Protein AF-A0A368GHC3-F1 (afdb_monomer)

Structure (mmCIF, N/CA/C/O backbone):
data_AF-A0A368GHC3-F1
#
_entry.id   AF-A0A368GHC3-F1
#
loop_
_atom_site.group_PDB
_atom_site.id
_atom_site.type_symbol
_atom_site.label_atom_id
_atom_site.label_alt_id
_atom_site.label_comp_id
_atom_site.label_asym_id
_atom_site.label_entity_id
_atom_site.label_seq_id
_atom_site.pdbx_PDB_ins_code
_atom_site.Cartn_x
_atom_site.Cartn_y
_atom_site.Cartn_z
_atom_site.occupancy
_atom_site.B_iso_or_equiv
_atom_site.auth_seq_id
_atom_site.auth_comp_id
_atom_site.auth_asym_id
_atom_site.auth_atom_id
_atom_site.pdbx_PDB_model_num
ATOM 1 N N . MET A 1 1 ? -35.302 15.186 63.034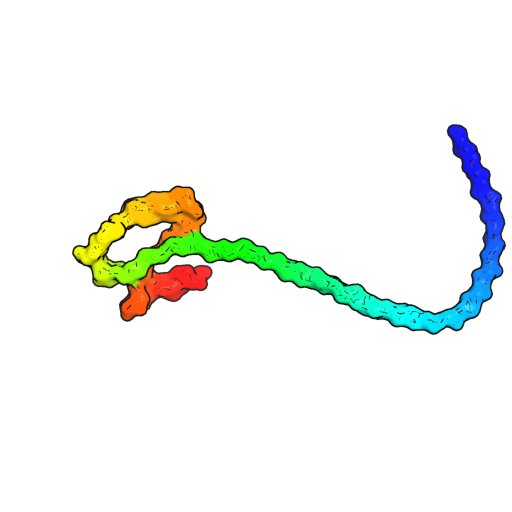 1.00 43.16 1 MET A N 1
ATOM 2 C CA . MET A 1 1 ? -36.640 14.923 63.604 1.00 43.16 1 MET A CA 1
ATOM 3 C C . MET A 1 1 ? -37.637 14.916 62.462 1.00 43.16 1 MET A C 1
ATOM 5 O O . MET A 1 1 ? -37.777 15.925 61.787 1.00 43.16 1 MET A O 1
ATOM 9 N N . ASN A 1 2 ? -38.215 13.745 62.191 1.00 40.88 2 ASN A N 1
ATOM 10 C CA . ASN A 1 2 ? -39.213 13.524 61.146 1.00 40.88 2 ASN A CA 1
ATOM 11 C C . ASN A 1 2 ? -40.515 14.232 61.517 1.00 40.88 2 ASN A C 1
ATOM 13 O O . ASN A 1 2 ? -41.059 13.968 62.587 1.00 40.88 2 ASN A O 1
ATOM 17 N N . VAL A 1 3 ? -41.032 15.072 60.623 1.00 45.38 3 VAL A N 1
ATOM 18 C CA . VAL A 1 3 ? -42.414 15.551 60.699 1.00 45.38 3 VAL A CA 1
ATOM 19 C C . VAL A 1 3 ? -43.162 14.912 59.541 1.00 45.38 3 VAL A C 1
ATOM 21 O O . VAL A 1 3 ? -42.967 15.249 58.377 1.00 45.38 3 VAL A O 1
ATOM 24 N N . GLN A 1 4 ? -43.960 13.912 59.886 1.00 45.31 4 GLN A N 1
ATOM 25 C CA . GLN A 1 4 ? -44.806 13.165 58.974 1.00 45.31 4 GLN A CA 1
ATOM 26 C C . GLN A 1 4 ? -46.127 13.928 58.851 1.00 45.31 4 GLN A C 1
ATOM 28 O O . GLN A 1 4 ? -46.898 13.990 59.805 1.00 45.31 4 GLN A O 1
ATOM 33 N N . VAL A 1 5 ? -46.371 14.551 57.698 1.00 53.00 5 VAL A N 1
ATOM 34 C CA . VAL A 1 5 ? -47.660 15.185 57.396 1.00 53.00 5 VAL A CA 1
ATOM 35 C C . VAL A 1 5 ? -48.466 14.204 56.554 1.00 53.00 5 VAL A C 1
ATOM 37 O O . VAL A 1 5 ? -48.172 13.984 55.383 1.00 53.00 5 VAL A O 1
ATOM 40 N N . VAL A 1 6 ? -49.458 13.577 57.180 1.00 53.59 6 VAL A N 1
ATOM 41 C CA . VAL A 1 6 ? -50.451 12.720 56.524 1.00 53.59 6 VAL A CA 1
ATOM 42 C C . VAL A 1 6 ? -51.647 13.596 56.149 1.00 53.59 6 VAL A C 1
ATOM 44 O O . VAL A 1 6 ? -52.203 14.265 57.017 1.00 53.59 6 VAL A O 1
ATOM 47 N N . GLN A 1 7 ? -52.051 13.595 54.875 1.00 51.31 7 GLN A N 1
ATOM 48 C CA . GLN A 1 7 ? -53.319 14.179 54.415 1.00 51.31 7 GLN A CA 1
ATOM 49 C C . GLN A 1 7 ? -54.167 13.141 53.640 1.00 51.31 7 GLN A C 1
ATOM 51 O O . GLN A 1 7 ? -53.596 12.248 53.012 1.00 51.31 7 GLN A O 1
ATOM 56 N N . PRO A 1 8 ? -55.514 13.220 53.739 1.00 49.41 8 PRO A N 1
ATOM 57 C CA . PRO A 1 8 ? -56.473 12.151 53.406 1.00 49.41 8 PRO A CA 1
ATOM 58 C C . PRO A 1 8 ? -56.789 12.003 51.899 1.00 49.41 8 PRO A C 1
ATOM 60 O O . PRO A 1 8 ? -56.485 12.903 51.115 1.00 49.41 8 PRO A O 1
ATOM 63 N N . PRO A 1 9 ? -57.423 10.888 51.465 1.00 48.59 9 PRO A N 1
ATOM 64 C CA . PRO A 1 9 ? -57.605 10.583 50.052 1.00 48.59 9 PRO A CA 1
ATOM 65 C C . PRO A 1 9 ? -58.791 11.368 49.488 1.00 48.59 9 PRO A C 1
ATOM 67 O O . PRO A 1 9 ? -59.941 11.125 49.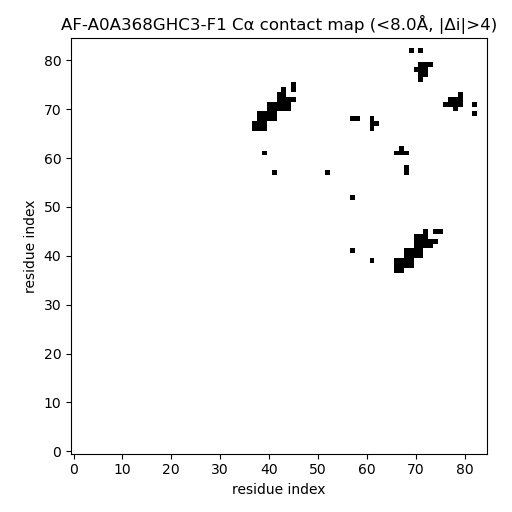846 1.00 48.59 9 PRO A O 1
ATOM 70 N N . LEU A 1 10 ? -58.531 12.293 48.568 1.00 48.44 10 LEU A N 1
ATOM 71 C CA . LEU A 1 10 ? -59.585 12.912 47.769 1.00 48.44 10 LEU A CA 1
ATOM 72 C C . LEU A 1 10 ? -59.639 12.213 46.412 1.00 48.44 10 LEU A C 1
ATOM 74 O O . LEU A 1 10 ? -58.908 12.541 45.481 1.00 48.44 10 LEU A O 1
ATOM 78 N N . HIS A 1 11 ? -60.513 11.211 46.329 1.00 56.34 11 HIS A N 1
ATOM 79 C CA . HIS A 1 11 ? -60.905 10.573 45.081 1.00 56.34 11 HIS A CA 1
ATOM 80 C C . HIS A 1 11 ? -61.697 11.577 44.232 1.00 56.34 11 HIS A C 1
ATOM 82 O O . HIS A 1 11 ? -62.916 11.693 44.346 1.00 56.34 11 HIS A O 1
ATOM 88 N N . PHE A 1 12 ? -60.991 12.316 43.383 1.00 45.03 12 PHE A N 1
ATOM 89 C CA . PHE A 1 12 ? -61.574 13.036 42.259 1.00 45.03 12 PHE A CA 1
ATOM 90 C C . PHE A 1 12 ? -61.298 12.227 40.995 1.00 45.03 12 PHE A C 1
ATOM 92 O O . PHE A 1 12 ? -60.148 12.072 40.597 1.00 45.03 12 PHE A O 1
ATOM 99 N N . SER A 1 13 ? -62.350 11.718 40.357 1.00 51.25 13 SER A N 1
ATOM 100 C CA . SER A 1 13 ? -62.284 11.243 38.975 1.00 51.25 13 SER A CA 1
ATOM 101 C C . SER A 1 13 ? -62.699 12.386 38.046 1.00 51.25 13 SER A C 1
ATOM 103 O O . SER A 1 13 ? -63.883 12.735 38.028 1.00 51.25 13 SER A O 1
ATOM 105 N N . PRO A 1 14 ? -61.797 12.966 37.236 1.00 43.72 14 PRO A N 1
ATOM 106 C CA . PRO A 1 14 ? -62.195 13.784 36.109 1.00 43.72 14 PRO A CA 1
ATOM 107 C C . PRO A 1 14 ? -62.128 12.959 34.817 1.00 43.72 14 PRO A C 1
ATOM 109 O O . PRO A 1 14 ? -61.082 12.452 34.430 1.00 43.72 14 PRO A O 1
ATOM 112 N N . ARG A 1 15 ? -63.310 12.830 34.207 1.00 43.72 15 ARG A N 1
ATOM 113 C CA . ARG A 1 15 ? -63.651 12.572 32.796 1.00 43.72 15 ARG A CA 1
ATOM 114 C C . ARG A 1 15 ? -62.514 12.179 31.841 1.00 43.72 15 ARG A C 1
ATOM 116 O O . ARG A 1 15 ? -61.547 12.905 31.657 1.00 43.72 15 ARG A O 1
ATOM 123 N N . SER A 1 16 ? -62.774 11.097 31.108 1.00 48.53 16 SER A N 1
ATOM 124 C CA . SER A 1 16 ? -62.102 10.672 29.878 1.00 48.53 16 SER A CA 1
ATOM 125 C C . SER A 1 16 ? -61.818 11.843 28.926 1.00 48.53 16 SER A C 1
ATOM 127 O O . SER A 1 16 ? -62.704 12.286 28.192 1.00 48.53 16 SER A O 1
ATOM 129 N N . GLY A 1 17 ? -60.579 12.334 28.952 1.00 46.50 17 GLY A N 1
ATOM 130 C CA . GLY A 1 17 ? -59.979 13.112 27.871 1.00 46.50 17 GLY A CA 1
ATOM 131 C C . GLY A 1 17 ? -59.486 12.184 26.753 1.00 46.50 17 GLY A C 1
ATOM 132 O O . GLY A 1 17 ? -59.294 10.990 26.999 1.00 46.50 17 GLY A O 1
ATOM 133 N N . PRO A 1 18 ? -59.313 12.693 25.522 1.00 45.03 18 PRO A N 1
ATOM 134 C CA . PRO A 1 18 ? -58.922 11.877 24.382 1.00 45.03 18 PRO A CA 1
ATOM 135 C C . PRO A 1 18 ? -57.569 11.228 24.667 1.00 45.03 18 PRO A C 1
ATOM 137 O O . PRO A 1 18 ? -56.627 11.898 25.088 1.00 45.03 18 PRO A O 1
ATOM 140 N N . THR A 1 19 ? -57.498 9.916 24.452 1.00 45.22 19 THR A N 1
ATOM 141 C CA . THR A 1 19 ? -56.268 9.123 24.4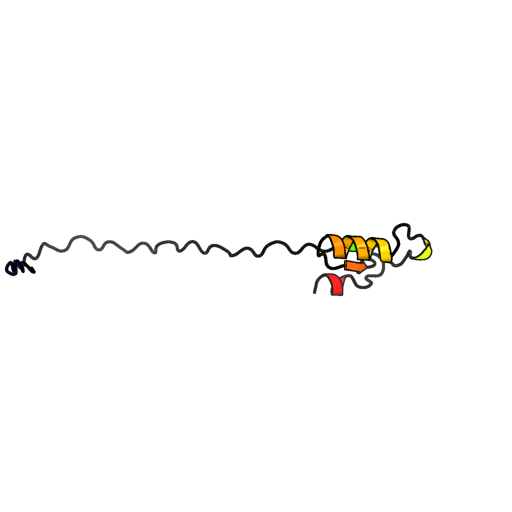42 1.00 45.22 19 THR A CA 1
ATOM 142 C C . THR A 1 19 ? -55.179 9.894 23.708 1.00 45.22 19 THR A C 1
ATOM 144 O O . THR A 1 19 ? -55.228 10.018 22.483 1.00 45.22 19 THR A O 1
ATOM 147 N N . HIS A 1 20 ? -54.207 10.422 24.457 1.00 44.34 20 HIS A N 1
ATOM 148 C CA . HIS A 1 20 ? -52.942 10.864 23.896 1.00 44.34 20 HIS A CA 1
ATOM 149 C C . HIS A 1 20 ? -52.305 9.600 23.330 1.00 44.34 20 HIS A C 1
ATOM 151 O O . HIS A 1 20 ? -51.747 8.776 24.056 1.00 44.34 20 HIS A O 1
ATOM 157 N N . VAL A 1 21 ? -52.504 9.397 22.031 1.00 49.78 21 VAL A N 1
ATOM 158 C CA . VAL A 1 21 ? -51.744 8.434 21.257 1.00 49.78 21 VAL A CA 1
ATOM 159 C C . VAL A 1 21 ? -50.281 8.726 21.564 1.00 49.78 21 VAL A C 1
ATOM 161 O O . VAL A 1 21 ? -49.789 9.827 21.318 1.00 49.78 21 VAL A O 1
ATOM 164 N N . HIS A 1 22 ? -49.613 7.775 22.212 1.00 44.22 22 HIS A N 1
ATOM 165 C CA . HIS A 1 22 ? -48.167 7.783 22.305 1.00 44.22 22 HIS A CA 1
ATOM 166 C C . HIS A 1 22 ? -47.665 7.781 20.860 1.00 44.22 22 HIS A C 1
ATOM 168 O O . H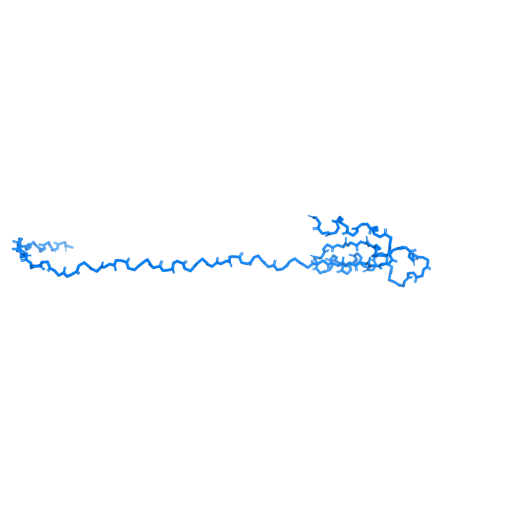IS A 1 22 ? -47.640 6.736 20.210 1.00 44.22 22 HIS A O 1
ATOM 174 N N . SER A 1 23 ? -47.313 8.958 20.335 1.00 51.66 23 SER A N 1
ATOM 175 C CA . SER A 1 23 ? -46.382 9.021 19.218 1.00 51.66 23 SER A CA 1
ATOM 176 C C . SER A 1 23 ? -45.171 8.209 19.657 1.00 51.66 23 SER A C 1
ATOM 178 O O . SER A 1 23 ? -44.650 8.480 20.745 1.00 51.66 23 SER A O 1
ATOM 180 N N . PRO A 1 24 ? -44.740 7.198 18.887 1.00 56.16 24 PRO A N 1
ATOM 181 C CA . PRO A 1 24 ? -43.491 6.538 19.189 1.00 56.16 24 PRO A CA 1
ATOM 182 C C . PRO A 1 24 ? -42.426 7.627 19.143 1.00 56.16 24 PRO A C 1
ATOM 184 O O . PRO A 1 24 ? -42.221 8.267 18.110 1.00 56.16 24 PRO A O 1
ATOM 187 N N . GLU A 1 25 ? -41.822 7.895 20.299 1.00 53.53 25 GLU A N 1
ATOM 188 C CA . GLU A 1 25 ? -40.589 8.653 20.391 1.00 53.53 25 GLU A CA 1
ATOM 189 C C . GLU A 1 25 ? -39.656 8.005 19.373 1.00 53.53 25 GLU A C 1
ATOM 191 O O . GLU A 1 25 ? -39.322 6.825 19.494 1.00 53.53 25 GLU A O 1
ATOM 196 N N . ALA A 1 26 ? -39.371 8.719 18.283 1.00 57.59 26 ALA A N 1
ATOM 197 C CA . ALA A 1 26 ? -38.460 8.237 17.270 1.00 57.59 26 ALA A CA 1
ATOM 198 C C . ALA A 1 26 ? -37.114 8.104 17.973 1.00 57.59 26 ALA A C 1
ATOM 200 O O . ALA A 1 26 ? -36.393 9.085 18.140 1.00 57.59 26 ALA A O 1
ATOM 201 N N . SER A 1 27 ? -36.815 6.897 18.451 1.00 57.53 27 SER A N 1
ATOM 202 C CA . SER A 1 27 ? -35.517 6.560 18.992 1.00 57.53 27 SER A CA 1
ATOM 203 C C . SER A 1 27 ? -34.550 6.795 17.848 1.00 57.53 27 SER A C 1
ATOM 205 O O . SER A 1 27 ? -34.487 6.003 16.903 1.00 57.53 27 SER A O 1
ATOM 207 N N . PHE A 1 28 ? -33.864 7.935 17.878 1.00 58.34 28 PHE A N 1
ATOM 208 C CA . PHE A 1 28 ? -32.791 8.209 16.950 1.00 58.34 28 PHE A CA 1
ATOM 209 C C . PHE A 1 28 ? -31.757 7.127 17.203 1.00 58.34 28 PHE A C 1
ATOM 211 O O . PHE A 1 28 ? -31.006 7.170 18.178 1.00 58.34 28 PHE A O 1
ATOM 218 N N . VAL A 1 29 ? -31.759 6.115 16.336 1.00 60.75 29 VAL A N 1
ATOM 219 C CA . VAL A 1 29 ? -30.680 5.147 16.269 1.00 60.75 29 VAL A CA 1
ATOM 220 C C . VAL A 1 29 ? -29.473 5.968 15.854 1.00 60.75 29 VAL A C 1
ATOM 222 O O . VAL A 1 29 ? -29.283 6.287 14.680 1.00 60.75 29 VAL A O 1
ATOM 225 N N . THR A 1 30 ? -28.681 6.385 16.836 1.00 64.50 30 THR A N 1
ATOM 226 C CA . THR A 1 30 ? -27.347 6.893 16.572 1.00 64.50 30 THR A CA 1
ATOM 227 C C . THR A 1 30 ? -26.601 5.721 15.966 1.00 64.50 30 THR A C 1
ATOM 229 O O . THR A 1 30 ? -26.201 4.783 16.653 1.00 64.50 30 THR A O 1
ATOM 232 N N . VAL A 1 31 ? -26.494 5.716 14.635 1.00 73.38 31 VAL A N 1
ATOM 233 C CA . VAL A 1 31 ? -25.616 4.786 13.937 1.00 73.38 31 VAL A CA 1
ATOM 234 C C . VAL A 1 31 ? -24.238 5.061 14.514 1.00 73.38 31 VAL A C 1
ATOM 236 O O . VAL A 1 31 ? -23.642 6.096 14.218 1.00 73.38 31 VAL A O 1
ATOM 239 N N . GLN A 1 32 ? -23.771 4.169 15.386 1.00 71.19 32 GLN A N 1
ATOM 240 C CA . GLN A 1 32 ? -22.419 4.176 15.925 1.00 71.19 32 GLN A CA 1
ATOM 241 C C . GLN A 1 32 ? -21.484 3.958 14.734 1.00 71.19 32 GLN A C 1
ATOM 243 O O . GLN A 1 32 ? -21.145 2.828 14.372 1.00 71.19 32 GLN A O 1
ATOM 248 N N . ARG A 1 33 ? -21.151 5.045 14.032 1.00 79.00 33 ARG A N 1
ATOM 249 C CA . ARG A 1 33 ? -20.220 5.009 12.915 1.00 79.00 33 ARG A CA 1
ATOM 250 C C . ARG A 1 33 ? -18.860 4.739 13.524 1.00 79.00 33 ARG A C 1
ATOM 252 O O . ARG A 1 33 ? -18.280 5.606 14.172 1.00 79.00 33 ARG A O 1
ATOM 259 N N . ARG A 1 34 ? -18.381 3.508 13.344 1.00 85.00 34 ARG A N 1
ATOM 260 C CA . ARG A 1 34 ? -16.990 3.175 13.639 1.00 85.00 34 ARG A CA 1
ATOM 261 C C . ARG A 1 34 ? -16.095 4.186 12.909 1.00 85.00 34 ARG A C 1
ATOM 263 O O . ARG A 1 34 ? -16.430 4.557 11.778 1.00 85.00 34 ARG A O 1
ATOM 270 N N . PRO A 1 35 ? -14.997 4.643 13.533 1.00 88.75 35 PRO A N 1
ATOM 271 C CA . PRO A 1 35 ? -14.038 5.489 12.841 1.00 88.75 35 PRO A CA 1
ATOM 272 C C . PRO A 1 35 ? -13.556 4.785 11.562 1.00 88.75 35 PRO A C 1
ATOM 274 O O . PRO A 1 35 ? -13.520 3.548 11.520 1.00 88.75 35 PRO A O 1
ATOM 277 N N . PRO A 1 36 ? -13.230 5.545 10.503 1.00 91.81 36 PRO A N 1
ATOM 278 C CA . PRO A 1 36 ? -12.786 4.959 9.250 1.00 91.81 36 PRO A CA 1
ATOM 279 C C . PR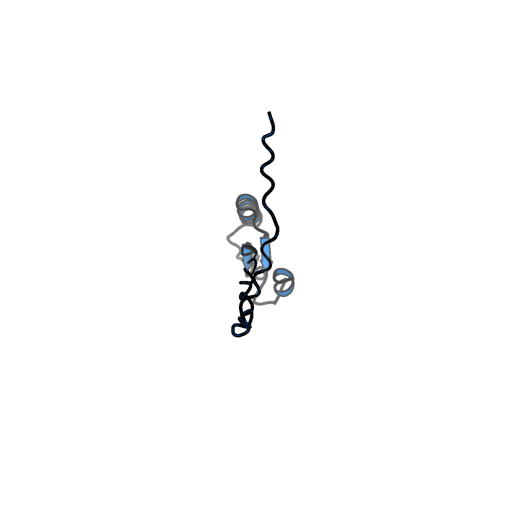O A 1 36 ? -11.507 4.156 9.476 1.00 91.81 36 PRO A C 1
ATOM 281 O O . PRO A 1 36 ? -10.608 4.580 10.201 1.00 91.81 36 PRO A O 1
ATOM 284 N N . GLN A 1 37 ? -11.417 2.999 8.828 1.00 92.81 37 GLN A N 1
ATOM 285 C CA . GLN A 1 37 ? -10.158 2.273 8.753 1.00 92.81 37 GLN A CA 1
ATOM 286 C C . GLN A 1 37 ? -9.278 2.936 7.697 1.00 92.81 37 GLN A C 1
ATOM 288 O O . GLN A 1 37 ? -9.700 3.105 6.553 1.00 92.81 37 GLN A O 1
ATOM 293 N N . ILE A 1 38 ? -8.066 3.315 8.092 1.00 96.31 38 ILE A N 1
ATOM 294 C CA . ILE A 1 38 ? -7.059 3.890 7.202 1.00 96.31 38 ILE A CA 1
ATOM 295 C C . ILE A 1 38 ? -5.946 2.857 7.047 1.00 96.31 38 ILE A C 1
ATOM 297 O O . ILE A 1 38 ? -5.469 2.288 8.028 1.00 96.31 38 ILE A O 1
ATOM 301 N N . VAL A 1 39 ? -5.554 2.591 5.804 1.00 97.50 39 VAL A N 1
ATOM 302 C CA . VAL A 1 39 ? -4.500 1.633 5.460 1.00 97.50 39 VAL A CA 1
ATOM 303 C C . VAL A 1 39 ? -3.569 2.250 4.427 1.00 97.50 39 VAL A C 1
ATOM 305 O O . VAL A 1 39 ? -3.977 3.104 3.637 1.00 97.50 39 VAL A O 1
ATOM 308 N N . LEU A 1 40 ? -2.315 1.814 4.429 1.00 98.50 40 LEU A N 1
ATOM 309 C CA . LEU A 1 40 ? -1.317 2.217 3.453 1.00 98.50 40 LEU A CA 1
ATOM 310 C C . LEU A 1 40 ? -1.160 1.114 2.406 1.00 98.50 40 LEU A C 1
ATOM 312 O O . LEU A 1 40 ? -0.966 -0.050 2.750 1.00 98.50 40 LEU A O 1
ATOM 316 N N . VAL A 1 41 ? -1.231 1.479 1.126 1.00 98.44 41 VAL A N 1
ATOM 317 C CA . VAL A 1 41 ? -1.174 0.517 0.021 1.00 98.44 41 VAL A CA 1
ATOM 318 C C . VAL A 1 41 ? -0.075 0.906 -0.963 1.00 98.44 41 VAL A C 1
ATOM 320 O O . VAL A 1 41 ? -0.167 1.921 -1.652 1.00 98.44 41 VAL A O 1
ATOM 323 N N . GLY A 1 42 ? 0.960 0.076 -1.057 1.00 98.25 42 GLY A N 1
ATOM 324 C CA . GLY A 1 42 ? 1.948 0.114 -2.127 1.00 98.25 42 GLY A CA 1
ATOM 325 C C . GLY A 1 42 ? 1.417 -0.608 -3.363 1.00 98.25 42 GL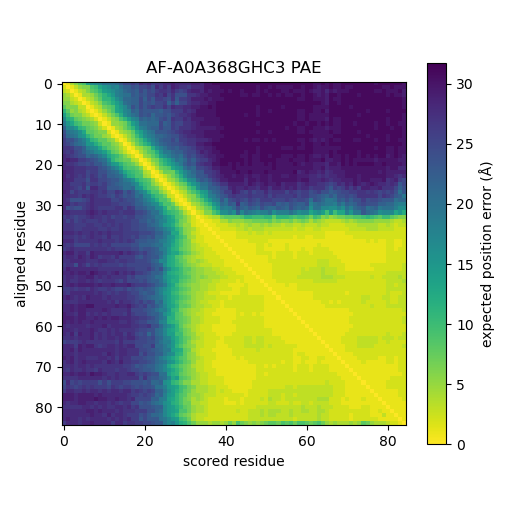Y A C 1
ATOM 326 O O . GLY A 1 42 ? 1.444 -1.833 -3.426 1.00 98.25 42 GLY A O 1
ATOM 327 N N . ASN A 1 43 ? 0.920 0.140 -4.346 1.00 98.62 43 ASN A N 1
ATOM 328 C CA . ASN A 1 43 ? 0.473 -0.422 -5.622 1.00 98.62 43 ASN A CA 1
ATOM 329 C C . ASN A 1 43 ? 1.648 -0.607 -6.606 1.00 98.62 43 ASN A C 1
ATOM 331 O O . ASN A 1 43 ? 2.674 0.063 -6.478 1.00 98.62 43 ASN A O 1
ATOM 335 N N . LYS A 1 44 ? 1.437 -1.430 -7.641 1.00 98.25 44 LYS A 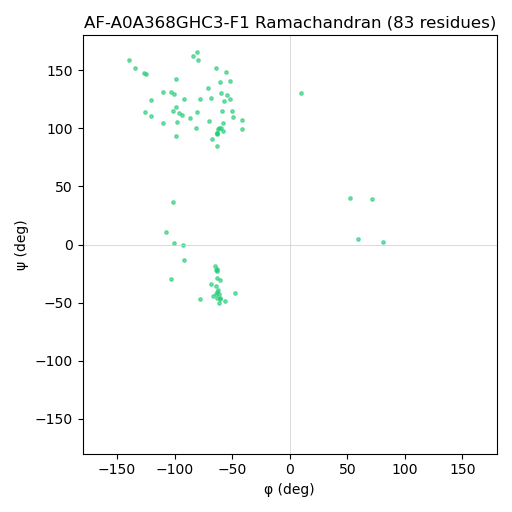N 1
ATOM 336 C CA . LYS A 1 44 ? 2.376 -1.739 -8.738 1.00 98.25 44 LYS A CA 1
ATOM 337 C C . LYS A 1 44 ? 3.565 -2.613 -8.335 1.00 98.25 44 LYS A C 1
ATOM 339 O O . LYS A 1 44 ? 4.687 -2.404 -8.790 1.00 98.25 44 LYS A O 1
ATOM 344 N N . VAL A 1 45 ? 3.333 -3.609 -7.482 1.00 97.94 45 VAL A N 1
ATOM 345 C CA . VAL A 1 45 ? 4.394 -4.546 -7.057 1.00 97.94 45 VAL A CA 1
ATOM 346 C C . VAL A 1 45 ? 4.964 -5.380 -8.208 1.00 97.94 45 VAL A C 1
ATOM 348 O O . VAL A 1 45 ? 6.091 -5.853 -8.122 1.00 97.94 45 VAL A O 1
ATOM 351 N N . ASP A 1 46 ? 4.226 -5.514 -9.311 1.00 98.12 46 ASP A N 1
ATOM 352 C CA . ASP A 1 46 ? 4.689 -6.167 -10.536 1.00 98.12 46 ASP A CA 1
ATOM 353 C C . ASP A 1 46 ? 5.861 -5.428 -11.213 1.00 98.12 46 ASP A C 1
ATOM 355 O O . ASP A 1 46 ? 6.610 -6.029 -11.980 1.00 98.12 46 ASP A O 1
ATOM 359 N N . GLU A 1 47 ? 6.077 -4.151 -10.885 1.00 97.75 47 GLU A N 1
ATOM 360 C CA . GLU A 1 47 ? 7.199 -3.336 -11.361 1.00 97.75 47 GLU A CA 1
ATOM 361 C C . GLU A 1 47 ? 8.317 -3.199 -10.305 1.00 97.75 47 GLU A C 1
ATOM 363 O O . GLU A 1 47 ? 8.964 -2.156 -10.200 1.00 97.75 47 GLU A O 1
ATOM 368 N N . GLU A 1 48 ? 8.590 -4.254 -9.527 1.00 96.81 48 GLU A N 1
ATOM 369 C CA . GLU A 1 48 ? 9.585 -4.260 -8.435 1.00 96.81 48 GLU A CA 1
ATOM 370 C C . GLU A 1 48 ? 10.940 -3.655 -8.833 1.00 96.81 48 GLU A C 1
ATOM 372 O O . GLU A 1 48 ? 11.529 -2.863 -8.100 1.00 96.81 48 GLU A O 1
ATOM 377 N N . ARG A 1 49 ? 11.423 -3.970 -10.040 1.00 97.56 49 ARG A N 1
ATOM 378 C CA . ARG A 1 49 ? 12.715 -3.479 -10.546 1.00 97.56 49 ARG A CA 1
ATOM 379 C C . ARG A 1 49 ? 12.775 -1.958 -10.720 1.00 97.56 49 ARG A C 1
ATOM 381 O O . ARG A 1 49 ? 13.871 -1.406 -10.777 1.00 97.56 49 ARG A O 1
ATOM 388 N N . LEU A 1 50 ? 11.629 -1.290 -10.843 1.00 98.06 50 LEU A N 1
ATOM 389 C CA . LEU A 1 50 ? 11.516 0.163 -11.006 1.00 98.06 50 LEU A CA 1
ATOM 390 C C . LEU A 1 50 ? 11.155 0.876 -9.695 1.00 98.06 50 LEU A C 1
ATOM 392 O O . LEU A 1 50 ? 11.023 2.105 -9.683 1.00 98.06 50 LEU A O 1
ATOM 396 N N . ARG A 1 51 ? 11.015 0.131 -8.590 1.00 98.25 51 ARG A N 1
ATOM 397 C CA . ARG A 1 51 ? 10.613 0.648 -7.282 1.00 98.25 51 ARG A CA 1
ATOM 398 C C . ARG A 1 51 ? 11.515 1.794 -6.827 1.00 98.25 51 ARG A C 1
ATOM 400 O O . ARG A 1 51 ? 12.739 1.687 -6.793 1.00 98.25 51 ARG A O 1
ATOM 407 N N . LYS A 1 52 ? 10.880 2.902 -6.438 1.00 98.38 52 LYS A N 1
ATOM 408 C CA . LYS A 1 52 ? 11.552 4.081 -5.866 1.00 98.38 52 LYS A CA 1
ATOM 409 C C . LYS A 1 52 ? 11.394 4.191 -4.354 1.00 98.38 52 LYS A C 1
ATOM 411 O O . LYS A 1 52 ? 12.282 4.711 -3.692 1.00 98.38 52 LYS A O 1
ATOM 416 N N . VAL A 1 53 ? 10.290 3.683 -3.809 1.00 98.12 53 VAL A N 1
ATOM 417 C CA . VAL A 1 53 ? 10.041 3.649 -2.363 1.00 98.12 53 VAL A CA 1
ATOM 418 C C . VAL A 1 53 ? 10.444 2.278 -1.839 1.00 98.12 53 VAL A C 1
ATOM 420 O O . VAL A 1 53 ? 9.823 1.284 -2.198 1.00 98.12 53 VAL A O 1
ATOM 423 N N . GLN A 1 54 ? 11.491 2.219 -1.016 1.00 97.88 54 GLN A N 1
ATOM 424 C CA . GLN A 1 54 ? 11.958 0.965 -0.417 1.00 97.88 54 GLN A CA 1
ATOM 425 C C . GLN A 1 54 ? 10.906 0.364 0.527 1.00 97.88 54 GLN A C 1
ATOM 427 O O . GLN A 1 54 ? 10.123 1.094 1.141 1.00 97.88 54 GLN A O 1
ATOM 432 N N . VAL A 1 55 ? 10.925 -0.965 0.680 1.00 97.00 55 VAL A N 1
ATOM 433 C CA . VAL A 1 55 ? 10.020 -1.689 1.593 1.00 97.00 55 VAL A CA 1
ATOM 434 C C . VAL A 1 55 ? 10.144 -1.158 3.014 1.00 97.00 55 VAL A C 1
ATOM 436 O O . VAL A 1 55 ? 9.140 -0.810 3.629 1.00 97.00 55 VAL A O 1
ATOM 439 N N . ASP A 1 56 ? 11.373 -1.016 3.504 1.00 98.00 56 ASP A N 1
ATOM 440 C CA . ASP A 1 56 ? 11.625 -0.583 4.876 1.00 98.00 56 ASP A CA 1
ATOM 441 C C . ASP A 1 56 ? 11.091 0.825 5.144 1.00 98.00 56 ASP A C 1
ATOM 443 O O . ASP A 1 56 ? 10.486 1.058 6.187 1.00 98.00 56 ASP A O 1
ATOM 447 N N . ALA A 1 57 ? 11.226 1.744 4.182 1.00 98.50 57 ALA A N 1
ATOM 448 C CA . ALA A 1 57 ? 10.692 3.100 4.298 1.00 98.50 57 ALA A CA 1
ATOM 449 C C . ALA A 1 57 ? 9.156 3.107 4.387 1.00 98.50 57 ALA A C 1
ATOM 451 O O . ALA A 1 57 ? 8.578 3.813 5.213 1.00 98.50 57 ALA A O 1
ATOM 452 N N . HIS A 1 58 ? 8.488 2.289 3.573 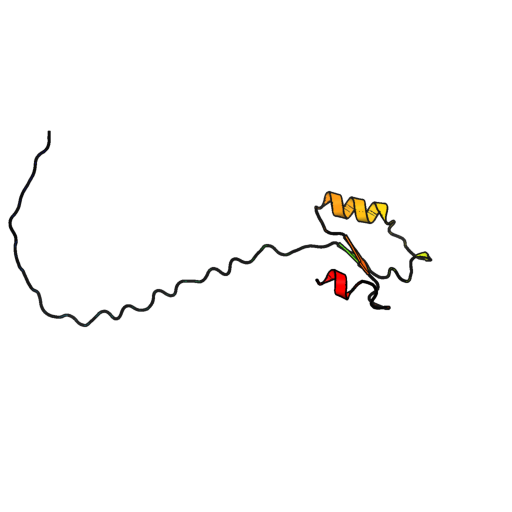1.00 98.62 58 HIS A N 1
ATOM 453 C CA . HIS A 1 58 ? 7.033 2.142 3.605 1.00 98.62 58 HIS A CA 1
ATOM 454 C C . HIS A 1 58 ? 6.552 1.503 4.919 1.00 98.62 58 HIS A C 1
ATOM 456 O O . HIS A 1 58 ? 5.618 2.003 5.543 1.00 98.62 58 HIS A O 1
ATOM 462 N N . CYS A 1 59 ? 7.223 0.445 5.381 1.00 98.06 59 CYS A N 1
ATOM 463 C CA . CYS A 1 59 ? 6.940 -0.208 6.659 1.00 98.06 59 CYS A CA 1
ATOM 464 C C . CYS A 1 59 ? 7.174 0.728 7.851 1.00 98.06 59 CYS A C 1
ATOM 466 O O . CYS A 1 59 ? 6.381 0.730 8.792 1.00 98.06 59 CYS A O 1
ATOM 468 N N . ALA A 1 60 ? 8.244 1.525 7.825 1.00 98.56 60 ALA A N 1
ATOM 469 C CA . ALA A 1 60 ? 8.532 2.513 8.858 1.00 98.56 60 ALA A CA 1
ATOM 470 C C . ALA A 1 60 ? 7.442 3.591 8.911 1.00 98.56 60 ALA A C 1
ATOM 472 O O . ALA A 1 60 ? 6.925 3.872 9.990 1.00 98.56 60 ALA A O 1
ATOM 473 N N . PHE A 1 61 ? 7.029 4.119 7.754 1.00 98.69 61 PHE A N 1
ATOM 474 C CA . PHE A 1 61 ? 5.938 5.091 7.664 1.00 98.69 61 PHE A CA 1
ATOM 475 C C . PHE A 1 61 ? 4.616 4.514 8.188 1.00 98.69 61 PHE A C 1
ATOM 477 O O . PHE A 1 61 ? 3.935 5.149 8.988 1.00 98.69 61 PHE A O 1
ATOM 484 N N . ALA A 1 62 ? 4.269 3.285 7.796 1.00 98.44 62 ALA A N 1
ATOM 485 C CA . ALA A 1 62 ? 3.058 2.625 8.275 1.00 98.44 62 ALA A CA 1
ATOM 486 C C . ALA A 1 62 ? 3.071 2.447 9.802 1.00 98.44 62 ALA A C 1
ATOM 488 O O . ALA A 1 62 ? 2.111 2.826 10.466 1.00 98.44 62 ALA A O 1
ATOM 489 N N . LYS A 1 63 ? 4.184 1.964 10.372 1.00 98.19 63 LYS A N 1
ATOM 490 C CA . LYS A 1 63 ? 4.355 1.821 11.829 1.00 98.19 63 LYS A CA 1
ATOM 491 C C . LYS A 1 63 ? 4.266 3.158 12.562 1.00 98.19 63 LYS A C 1
ATOM 493 O O . LYS A 1 63 ? 3.625 3.232 13.602 1.00 98.19 63 LYS A O 1
ATOM 498 N N . GLN A 1 64 ? 4.887 4.206 12.024 1.00 98.50 64 GLN A N 1
ATOM 499 C CA . GLN A 1 64 ? 4.871 5.543 12.620 1.00 98.50 64 GLN A CA 1
ATOM 500 C C . GLN A 1 64 ? 3.450 6.119 12.735 1.00 98.50 64 GLN A C 1
ATOM 502 O O . GLN A 1 64 ? 3.174 6.886 13.655 1.00 98.50 64 GLN A O 1
ATOM 507 N N . HIS A 1 65 ? 2.556 5.747 11.817 1.00 97.88 65 HIS A N 1
ATOM 508 C CA . HIS A 1 65 ? 1.179 6.240 11.753 1.00 97.88 65 HIS A CA 1
ATOM 509 C C . HIS A 1 65 ? 0.123 5.205 12.177 1.00 97.88 65 HIS A C 1
ATOM 511 O O . HIS A 1 65 ? -1.062 5.444 11.964 1.00 97.88 65 HIS A O 1
ATOM 517 N N . ASP A 1 66 ? 0.541 4.074 12.759 1.00 97.06 66 ASP A N 1
ATOM 518 C CA . ASP A 1 66 ? -0.333 2.956 13.152 1.00 97.06 66 ASP A CA 1
ATOM 519 C C . ASP A 1 66 ? -1.244 2.454 12.008 1.00 97.06 66 ASP A C 1
ATOM 521 O O . ASP A 1 66 ? -2.426 2.150 12.172 1.00 97.06 66 ASP A O 1
ATOM 525 N N . LEU A 1 67 ? -0.686 2.393 10.795 1.00 97.75 67 LEU A N 1
ATOM 526 C CA . LEU A 1 67 ? -1.376 1.930 9.594 1.00 97.75 67 LEU A CA 1
ATOM 527 C C . LEU A 1 67 ? -1.026 0.472 9.294 1.00 97.75 67 LEU A C 1
ATOM 529 O O . LEU A 1 67 ? 0.132 0.056 9.369 1.00 97.75 67 LEU A O 1
ATOM 533 N N . LYS A 1 68 ? -2.014 -0.296 8.827 1.00 96.56 68 LYS A N 1
ATOM 534 C CA . LYS A 1 68 ? -1.740 -1.568 8.143 1.00 96.56 68 LYS A CA 1
ATOM 535 C C . LYS A 1 68 ? -1.124 -1.281 6.776 1.00 96.56 68 LYS A C 1
ATOM 537 O O . LYS A 1 68 ? -1.637 -0.434 6.046 1.00 96.56 68 LYS A O 1
ATOM 542 N N . ALA A 1 69 ? -0.062 -2.002 6.429 1.00 97.44 69 ALA A N 1
ATOM 543 C CA . ALA A 1 69 ? 0.611 -1.893 5.141 1.00 97.44 69 ALA A CA 1
ATOM 544 C C . ALA A 1 69 ? 0.244 -3.072 4.232 1.00 97.44 69 ALA A C 1
ATOM 546 O O . ALA A 1 69 ? 0.336 -4.228 4.646 1.00 97.44 69 ALA A O 1
ATOM 547 N N . PHE A 1 70 ? -0.125 -2.777 2.988 1.00 98.12 70 PHE A N 1
ATOM 548 C CA . PHE A 1 70 ? -0.398 -3.763 1.947 1.00 98.12 70 PHE A CA 1
ATOM 549 C C . PHE A 1 70 ? 0.424 -3.466 0.698 1.00 98.12 70 PHE A C 1
ATOM 551 O O . PHE A 1 70 ? 0.649 -2.311 0.345 1.00 98.12 70 PHE A O 1
ATOM 558 N N . TYR A 1 71 ? 0.803 -4.521 -0.011 1.00 98.12 71 TYR A N 1
ATOM 559 C CA . TYR A 1 71 ? 1.481 -4.460 -1.298 1.00 98.12 71 TYR A CA 1
ATOM 560 C C . TYR A 1 71 ? 0.610 -5.178 -2.318 1.00 98.12 71 TYR A C 1
ATOM 562 O O . TYR A 1 71 ? 0.222 -6.320 -2.091 1.00 98.12 71 TYR A O 1
ATOM 570 N N . VAL A 1 72 ? 0.248 -4.494 -3.400 1.00 98.50 72 VAL A N 1
ATOM 571 C CA . VAL A 1 72 ? -0.700 -5.015 -4.391 1.00 98.50 72 VAL A CA 1
ATOM 572 C C . VAL A 1 72 ? -0.260 -4.686 -5.809 1.00 98.50 72 VAL A C 1
ATOM 574 O O . VAL A 1 72 ? 0.471 -3.721 -6.055 1.00 98.50 72 VAL A O 1
ATOM 577 N N . SER A 1 73 ? -0.766 -5.448 -6.771 1.00 98.44 73 SER A N 1
ATOM 578 C CA . SER A 1 73 ? -0.757 -5.044 -8.173 1.00 98.44 73 SER A CA 1
ATOM 579 C C . SER A 1 73 ? -2.184 -4.977 -8.683 1.00 98.44 73 SER A C 1
ATOM 581 O O . SER A 1 73 ? -2.837 -5.994 -8.902 1.00 98.44 73 SER A O 1
ATOM 583 N N . ALA A 1 74 ? -2.659 -3.763 -8.949 1.00 98.31 74 ALA A N 1
ATOM 584 C CA . ALA A 1 74 ? -3.932 -3.578 -9.639 1.00 98.31 74 ALA A CA 1
ATOM 585 C C . ALA A 1 74 ? -3.921 -4.153 -11.072 1.00 98.31 74 ALA A C 1
ATOM 587 O O . ALA A 1 74 ? -4.980 -4.454 -11.612 1.00 98.31 74 ALA A O 1
ATOM 588 N N . LYS A 1 75 ? -2.739 -4.310 -11.688 1.00 98.25 75 LYS A N 1
ATOM 589 C CA . LYS A 1 75 ? -2.587 -4.825 -13.055 1.00 98.25 75 LYS A CA 1
ATOM 590 C C . LYS A 1 75 ? -2.724 -6.342 -13.116 1.00 98.25 75 LYS A C 1
ATOM 592 O O . LYS A 1 75 ? -3.410 -6.849 -13.995 1.00 98.25 75 LYS A O 1
ATOM 597 N N . THR A 1 76 ? -2.047 -7.058 -12.219 1.00 98.06 76 THR A N 1
ATOM 598 C CA . THR A 1 76 ? -2.082 -8.530 -12.193 1.00 98.06 76 THR A CA 1
ATOM 599 C C . THR A 1 76 ? -3.180 -9.073 -11.281 1.00 98.06 76 THR A C 1
ATOM 601 O O . THR A 1 76 ? -3.492 -10.257 -11.341 1.00 98.06 76 THR A O 1
ATOM 604 N N . GLY A 1 77 ? -3.769 -8.217 -10.441 1.00 97.75 77 GLY A N 1
ATOM 605 C CA . GLY A 1 77 ? -4.713 -8.607 -9.398 1.00 97.75 77 GLY A CA 1
ATOM 606 C C . GLY A 1 77 ? -4.040 -9.130 -8.127 1.00 97.75 77 GLY A C 1
ATOM 607 O O . GLY A 1 77 ? -4.745 -9.512 -7.193 1.00 97.75 77 GLY A O 1
ATOM 608 N N . ASP A 1 78 ? -2.703 -9.135 -8.065 1.00 97.94 78 ASP A N 1
ATOM 609 C CA . ASP A 1 78 ? -1.965 -9.642 -6.910 1.00 97.94 78 ASP A CA 1
ATOM 610 C C . ASP A 1 78 ? -2.383 -8.912 -5.628 1.00 97.94 78 ASP A C 1
ATOM 612 O O . ASP A 1 78 ? -2.322 -7.682 -5.535 1.00 97.94 78 ASP A O 1
ATOM 616 N N . SER A 1 79 ? -2.832 -9.704 -4.653 1.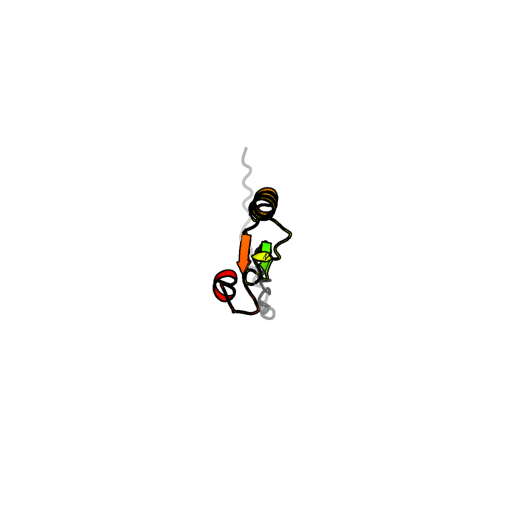00 97.38 79 SER A N 1
ATOM 617 C CA . SER A 1 79 ? -3.184 -9.294 -3.293 1.00 97.38 79 SER A CA 1
ATOM 618 C C . SER A 1 79 ? -4.294 -8.238 -3.166 1.00 97.38 79 SER A C 1
ATOM 620 O O . SER A 1 79 ? -4.653 -7.863 -2.049 1.00 97.38 79 SER A O 1
ATOM 622 N N . VAL A 1 80 ? -4.928 -7.825 -4.271 1.00 97.56 80 VAL A N 1
ATOM 623 C CA . VAL A 1 80 ? -6.013 -6.827 -4.277 1.00 97.56 80 VAL A CA 1
ATOM 624 C C . VAL A 1 80 ? -7.202 -7.321 -3.460 1.00 97.56 80 VAL A C 1
ATOM 626 O O . VAL A 1 80 ? -7.658 -6.625 -2.561 1.00 97.56 80 VAL A O 1
ATOM 629 N N . THR A 1 81 ? -7.683 -8.543 -3.707 1.00 96.94 81 THR A N 1
ATOM 630 C CA . THR A 1 81 ? -8.828 -9.094 -2.964 1.00 96.94 81 THR A CA 1
ATOM 631 C C . THR A 1 81 ? -8.518 -9.285 -1.481 1.00 96.94 81 THR A C 1
ATOM 633 O O . THR A 1 81 ? -9.401 -9.082 -0.657 1.00 96.94 81 THR A O 1
ATOM 636 N N . MET A 1 82 ? -7.285 -9.657 -1.125 1.00 93.94 82 MET A N 1
ATOM 637 C CA . MET A 1 82 ? -6.894 -9.844 0.278 1.00 93.94 82 MET A CA 1
ATOM 638 C C . MET A 1 82 ? -6.856 -8.521 1.046 1.00 93.94 82 MET A C 1
ATOM 640 O O . MET A 1 82 ? -7.223 -8.500 2.211 1.00 93.94 82 MET A O 1
ATOM 644 N N . MET A 1 83 ? -6.475 -7.418 0.396 1.00 95.88 83 MET A N 1
ATOM 645 C CA . MET A 1 83 ? -6.450 -6.088 1.015 1.00 95.88 83 MET A CA 1
ATOM 646 C C . MET A 1 83 ? -7.844 -5.600 1.457 1.00 95.88 83 MET A C 1
ATOM 648 O O . MET A 1 83 ? -7.948 -4.843 2.417 1.00 95.88 83 MET A O 1
ATOM 652 N N . PHE A 1 84 ? -8.913 -6.046 0.787 1.00 95.25 84 PHE A N 1
ATOM 653 C CA . PHE A 1 84 ? -10.296 -5.661 1.101 1.00 95.25 84 PHE A CA 1
ATOM 654 C C . PHE A 1 84 ? -11.024 -6.606 2.076 1.00 95.25 84 PHE A C 1
ATOM 656 O O . PHE A 1 84 ? -12.198 -6.367 2.365 1.00 95.25 84 PHE A O 1
ATOM 663 N N . ARG A 1 85 ? -10.383 -7.683 2.548 1.00 90.00 85 ARG A N 1
ATOM 664 C CA . ARG A 1 85 ? -10.981 -8.662 3.476 1.00 90.00 85 ARG A CA 1
ATOM 665 C C . ARG A 1 85 ? -10.507 -8.434 4.905 1.00 90.00 85 ARG A C 1
ATOM 667 O O . ARG A 1 85 ? -11.358 -8.597 5.805 1.00 90.00 85 ARG A O 1
#

Foldseek 3Di:
DDDDDDDDDDDDDDDDDPPPPPPPPPPPPPPPPDPDADAAEAEDVVVVVPDPQDPVNSVVVCVVVVHHYYYAYPPVRRCVVVVVD

Sequence (85 aa):
MNVQVVQPPLHFSPRSGPTHVHSPEASFVTVQRRPPQIVLVGNKVDEERLRKVQVDAHCAFAKQHDLKAFYVSAKTGDSVTMMFR

Nearest PDB structures (foldseek):
  2ew1-assembly1_A  TM=9.881E-01  e=5.705E-03  Homo sapiens
  2gjs-assembly2_B  TM=9.474E-01  e=4.354E-03  Homo sapiens
  6zqt-assembly2_B  TM=9.338E-01  e=1.048E-02  Homo sapiens
  8a4b-assembly2_D  TM=8.706E-01  e=1.048E-02  Homo sapiens
  1tu4-assembly4_D  TM=9.543E-01  e=2.359E-02  Homo sapiens

Solvent-accessible surface area (backbone atoms only — not comparable to full-atom values): 5959 Å² total; per-residue (Å²): 134,90,81,85,85,85,80,82,90,79,90,75,86,80,75,94,67,82,80,76,73,78,69,76,77,78,74,75,77,74,75,82,73,71,78,83,87,68,69,44,73,47,69,51,55,85,46,58,94,72,62,82,75,54,68,68,62,54,53,50,53,22,59,76,68,76,30,55,74,45,68,22,13,84,87,81,50,44,53,48,71,64,75,79,106

pLDDT: mean 79.64, std 22.58, range [40.88, 98.69]

Mean predicted aligned error: 15.35 Å

Secondary structure (DSSP, 8-state):
---------------------------------PPPP-EEEEE-GGGGGG--S-HHHHHHHHHHTTPEEEEE-TTT-TTHHHHT-

InterPro domains:
  IPR001806 Small GTPase [PF00071] (33-84)
  IPR027417 P-loop containing nucleoside triphosphate hydrolase [G3DSA:3.40.50.300] (20-85)
  IPR027417 P-loop containing nucleoside triphosphate hydrolase [SSF52540] (34-84)

Radius of gyration: 33.19 Å; Cα contacts (8 Å, |Δi|>4): 53; chains: 1; bounding box: 76×25×77 Å

Organism: Ancylostoma caninum (NCBI:txid29170)